Protein AF-A0A5S3YM11-F1 (afdb_monomer)

Solvent-accessible surface area (backbone atoms only — not comparable to full-atom values): 6624 Å² total; per-residue (Å²): 130,84,78,77,62,64,63,57,60,54,50,56,66,72,64,68,74,70,83,54,69,68,63,56,54,74,60,41,74,66,60,93,89,56,82,90,49,72,65,44,52,55,50,23,30,54,53,46,50,66,34,89,61,34,69,41,47,47,72,47,78,43,72,50,98,87,71,48,76,49,72,48,79,48,75,39,72,54,83,78,91,68,76,86,76,78,76,78,78,80,78,73,85,85,82,85,83,82,133

Nearest PDB structures (foldseek):
  6izt-assembly2_B  TM=7.393E-01  e=2.064E-01  Haemophilus influenzae
  4c4v-assembly1_A  TM=8.629E-01  e=7.038E-01  Escherichia coli
  7tt1-assembly1_A  TM=8.866E-01  e=9.719E-01  Escherichia coli
  4c4v-assembly2_B  TM=7.538E-01  e=6.185E-01  Escherichia coli
  8kea-assembly1_W  TM=5.918E-01  e=5.799E-01  unclassified Caudoviricetes

Structure (mmCIF, N/CA/C/O backbone):
data_AF-A0A5S3YM11-F1
#
_entry.id   AF-A0A5S3YM11-F1
#
loop_
_atom_site.group_PDB
_atom_site.id
_atom_site.type_symbol
_atom_site.label_atom_id
_atom_site.label_alt_id
_atom_site.label_comp_id
_atom_site.label_asym_id
_atom_site.label_entity_id
_atom_site.label_seq_id
_atom_site.pdbx_PDB_ins_code
_atom_site.Cartn_x
_atom_site.Cartn_y
_atom_site.Cartn_z
_atom_site.occupancy
_atom_site.B_iso_or_equiv
_atom_site.auth_seq_id
_atom_site.auth_comp_id
_atom_site.auth_asym_id
_atom_site.auth_atom_id
_atom_site.pdbx_PDB_model_num
ATOM 1 N N . LYS A 1 1 ? 26.078 17.494 -37.339 1.00 38.38 1 LYS A N 1
ATOM 2 C CA . LYS A 1 1 ? 25.354 17.603 -36.051 1.00 38.38 1 LYS A CA 1
ATOM 3 C C . LYS A 1 1 ? 24.558 16.318 -35.932 1.00 38.38 1 LYS A C 1
ATOM 5 O O . LYS A 1 1 ? 23.713 16.152 -36.802 1.00 38.38 1 LYS A O 1
ATOM 10 N N . PRO A 1 2 ? 24.889 15.364 -35.047 1.00 49.28 2 PRO A N 1
ATOM 11 C CA . PRO A 1 2 ? 24.041 14.191 -34.948 1.00 49.28 2 PRO A CA 1
ATOM 12 C C . PRO A 1 2 ? 22.732 14.644 -34.304 1.00 49.28 2 PRO A C 1
ATOM 14 O O . PRO A 1 2 ? 22.740 15.432 -33.359 1.00 49.28 2 PRO A O 1
ATOM 17 N N . GLU A 1 3 ? 21.630 14.247 -34.921 1.00 51.69 3 GLU A N 1
ATOM 18 C CA . GLU A 1 3 ? 20.285 14.432 -34.402 1.00 51.69 3 GLU A CA 1
ATOM 19 C C . GLU A 1 3 ? 20.221 13.731 -33.043 1.00 51.69 3 GLU A C 1
ATOM 21 O O . GLU A 1 3 ? 20.401 12.519 -32.958 1.00 51.69 3 GLU A O 1
ATOM 26 N N . GLU A 1 4 ? 20.051 14.497 -31.963 1.00 52.91 4 GLU A N 1
ATOM 27 C CA . GLU A 1 4 ? 19.735 13.915 -30.663 1.00 52.91 4 GLU A CA 1
ATOM 28 C C . GLU A 1 4 ? 18.414 13.157 -30.805 1.00 52.91 4 GLU A C 1
ATOM 30 O O . GLU A 1 4 ? 17.389 13.722 -31.201 1.00 52.91 4 GLU A O 1
ATOM 35 N N . ASP A 1 5 ? 18.473 11.852 -30.545 1.00 57.94 5 ASP A N 1
ATOM 36 C CA . ASP A 1 5 ? 17.408 10.893 -30.802 1.00 57.94 5 ASP A CA 1
ATOM 37 C C . ASP A 1 5 ? 16.147 11.212 -29.984 1.00 57.94 5 ASP A C 1
ATOM 39 O O . ASP A 1 5 ? 15.887 10.678 -28.904 1.00 57.94 5 ASP A O 1
ATOM 43 N N . ASN A 1 6 ? 15.286 12.052 -30.560 1.00 60.69 6 ASN A N 1
ATOM 44 C CA . ASN A 1 6 ? 13.918 12.307 -30.111 1.00 60.69 6 ASN A CA 1
ATOM 45 C C . ASN A 1 6 ? 13.113 11.004 -29.925 1.00 60.69 6 ASN A C 1
ATOM 47 O O . ASN A 1 6 ? 12.128 10.973 -29.190 1.00 60.69 6 ASN A O 1
ATOM 51 N N . ALA A 1 7 ? 13.501 9.913 -30.592 1.00 60.12 7 ALA A N 1
ATOM 52 C CA . ALA A 1 7 ? 12.890 8.601 -30.420 1.00 60.12 7 ALA A CA 1
ATOM 53 C C . ALA A 1 7 ? 13.133 8.015 -29.019 1.00 60.12 7 ALA A C 1
ATOM 55 O O . ALA A 1 7 ? 12.192 7.481 -28.431 1.00 60.12 7 ALA A O 1
ATOM 56 N N . LEU A 1 8 ? 14.335 8.179 -28.457 1.00 58.38 8 LEU A N 1
ATOM 57 C CA . LEU A 1 8 ? 14.684 7.682 -27.125 1.00 58.38 8 LEU A CA 1
ATOM 58 C C . LEU A 1 8 ? 13.864 8.392 -26.038 1.00 58.38 8 LEU A C 1
ATOM 60 O O . LEU A 1 8 ? 13.242 7.742 -25.198 1.00 58.38 8 LEU A O 1
ATOM 64 N N . PHE A 1 9 ? 13.769 9.722 -26.118 1.00 56.38 9 PHE A N 1
ATOM 65 C CA . PHE A 1 9 ? 12.941 10.526 -25.213 1.00 56.38 9 PHE A CA 1
ATOM 66 C C . PHE A 1 9 ? 11.442 10.207 -25.337 1.00 56.38 9 PHE A C 1
ATOM 68 O O . PHE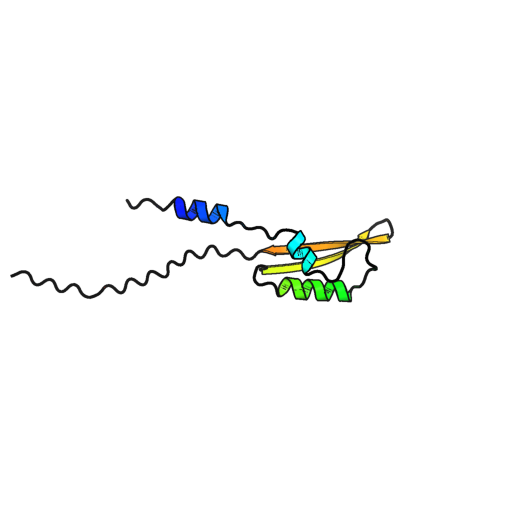 A 1 9 ? 10.725 10.152 -24.337 1.00 56.38 9 PHE A O 1
ATOM 75 N N . ARG A 1 10 ? 10.944 9.938 -26.552 1.00 57.91 10 ARG A N 1
ATOM 76 C CA . ARG A 1 10 ? 9.543 9.526 -26.756 1.00 57.91 10 ARG A CA 1
ATOM 77 C C . ARG A 1 10 ? 9.245 8.136 -26.185 1.00 57.91 10 ARG A C 1
ATOM 79 O O . ARG A 1 10 ? 8.154 7.937 -25.654 1.00 57.91 10 ARG A O 1
ATOM 86 N N . PHE A 1 11 ? 10.187 7.194 -26.255 1.00 56.16 11 PHE A N 1
ATOM 87 C CA . PHE A 1 11 ? 10.046 5.877 -25.622 1.00 56.16 11 PHE A CA 1
ATOM 88 C C . PHE A 1 11 ? 10.087 5.965 -24.093 1.00 56.16 11 PHE A C 1
ATOM 90 O O . PHE A 1 11 ? 9.247 5.353 -23.434 1.00 56.16 11 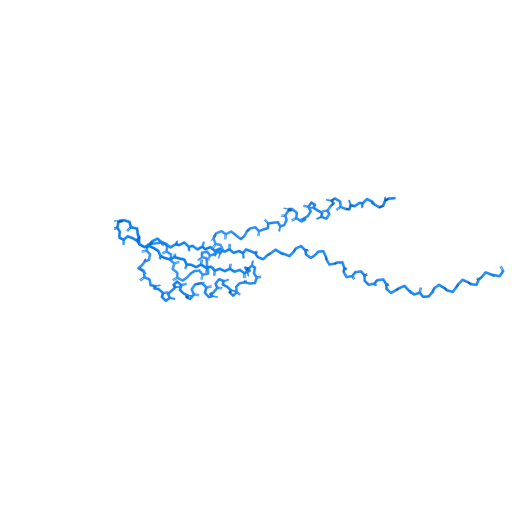PHE A O 1
ATOM 97 N N . ALA A 1 12 ? 10.979 6.790 -23.540 1.00 53.88 12 ALA A N 1
ATOM 98 C CA . ALA A 1 12 ? 11.060 7.074 -22.108 1.00 53.88 12 ALA A CA 1
ATOM 99 C C . ALA A 1 12 ? 9.723 7.576 -21.531 1.00 53.88 12 ALA A C 1
ATOM 101 O O . ALA A 1 12 ? 9.255 7.072 -20.513 1.00 53.88 12 ALA A O 1
ATOM 102 N N . ASN A 1 13 ? 9.056 8.502 -22.229 1.00 51.12 13 ASN A N 1
ATOM 103 C CA . ASN A 1 13 ? 7.749 9.021 -21.812 1.00 51.12 13 ASN A CA 1
ATOM 104 C C . ASN A 1 13 ? 6.619 7.985 -21.926 1.00 51.12 13 ASN A C 1
ATOM 106 O O . ASN A 1 13 ? 5.656 8.032 -21.165 1.00 51.12 13 ASN A O 1
ATOM 110 N N . ARG A 1 14 ? 6.717 7.037 -22.868 1.00 52.34 14 ARG A N 1
ATOM 111 C CA . ARG A 1 14 ? 5.699 5.994 -23.065 1.00 52.34 14 ARG A CA 1
ATOM 112 C C . ARG A 1 14 ? 5.779 4.880 -22.018 1.00 52.34 14 ARG A C 1
ATOM 114 O O . ARG A 1 14 ? 4.779 4.208 -21.785 1.00 52.34 14 ARG A O 1
ATOM 121 N N . TYR A 1 15 ? 6.940 4.703 -21.392 1.00 54.38 15 TYR A N 1
ATOM 122 C CA . TYR A 1 15 ? 7.194 3.666 -20.393 1.00 54.38 15 TYR A CA 1
ATOM 123 C C . TYR A 1 15 ? 7.173 4.203 -18.952 1.00 54.38 15 TYR A C 1
ATOM 125 O O . TYR A 1 15 ? 7.772 3.615 -18.056 1.00 54.38 15 TYR A O 1
ATOM 133 N N . HIS A 1 16 ? 6.454 5.304 -18.702 1.00 57.12 16 HIS A N 1
ATOM 134 C CA . HIS A 1 16 ? 6.056 5.704 -17.351 1.00 57.12 16 HIS A CA 1
ATOM 135 C C . HIS A 1 16 ? 4.906 4.797 -16.887 1.00 57.12 16 HIS A C 1
ATOM 137 O O . HIS A 1 16 ? 3.744 5.199 -16.817 1.00 57.12 16 HIS A O 1
ATOM 143 N N . ILE A 1 17 ? 5.219 3.517 -16.681 1.00 59.19 17 ILE A N 1
ATOM 144 C CA . ILE A 1 17 ? 4.260 2.527 -16.201 1.00 59.19 17 ILE A CA 1
ATOM 145 C C . ILE A 1 17 ? 4.073 2.793 -14.713 1.00 59.19 17 ILE A C 1
ATOM 147 O O . ILE A 1 17 ? 4.836 2.306 -13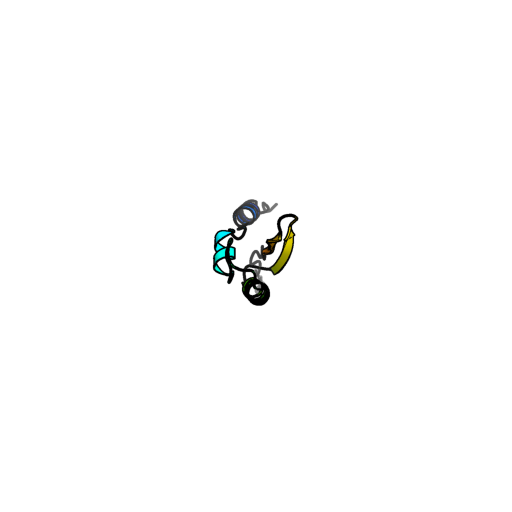.887 1.00 59.19 17 ILE A O 1
ATOM 151 N N . GLN A 1 18 ? 3.071 3.602 -14.383 1.00 68.50 18 GLN A N 1
ATOM 152 C CA . GLN A 1 18 ? 2.579 3.685 -13.014 1.00 68.50 18 GLN A CA 1
ATOM 153 C C . GLN A 1 18 ? 2.018 2.321 -12.620 1.00 68.50 18 GLN A C 1
ATOM 155 O O . GLN A 1 18 ? 1.251 1.714 -13.382 1.00 68.50 18 GLN A O 1
ATOM 160 N N . THR A 1 19 ? 2.395 1.834 -11.438 1.00 77.69 19 THR A N 1
ATOM 161 C CA . THR A 1 19 ? 1.829 0.587 -10.927 1.00 77.69 19 THR A CA 1
ATOM 162 C C . THR A 1 19 ? 0.326 0.770 -10.733 1.00 77.69 19 THR A C 1
ATOM 164 O O . THR A 1 19 ? -0.125 1.663 -10.016 1.00 77.69 19 THR A O 1
ATOM 167 N N . LYS A 1 20 ? -0.475 -0.079 -11.384 1.00 85.31 20 LYS A N 1
ATOM 168 C CA . LYS A 1 20 ? -1.934 -0.018 -11.262 1.00 85.31 20 LYS A CA 1
ATOM 169 C C . LYS A 1 20 ? -2.376 -0.376 -9.832 1.00 85.31 20 LYS A C 1
ATOM 171 O O . LYS A 1 20 ? -1.833 -1.335 -9.272 1.00 85.31 20 LYS A O 1
ATOM 176 N N . PRO A 1 21 ? -3.384 0.302 -9.253 1.00 86.81 21 PRO A N 1
ATOM 177 C CA . PRO A 1 21 ? -3.864 0.012 -7.900 1.00 86.81 21 PRO A CA 1
ATOM 178 C C . PRO A 1 21 ? -4.266 -1.451 -7.678 1.00 86.81 21 PRO A C 1
ATOM 180 O O . PRO A 1 21 ? -4.045 -1.995 -6.600 1.00 86.81 21 PRO A O 1
ATOM 183 N N . GLU A 1 22 ? -4.807 -2.120 -8.696 1.00 89.12 22 GLU A N 1
ATOM 184 C CA . GLU A 1 22 ? -5.233 -3.521 -8.618 1.00 89.12 22 GLU A CA 1
ATOM 185 C C . GLU A 1 22 ? -4.054 -4.467 -8.363 1.00 89.12 22 GLU A C 1
ATOM 187 O O . GLU A 1 22 ? -4.184 -5.443 -7.625 1.00 89.12 22 GLU A O 1
ATOM 192 N N . VAL A 1 23 ? -2.882 -4.151 -8.924 1.00 89.62 23 VAL A N 1
ATOM 193 C CA . VAL A 1 23 ? -1.652 -4.920 -8.695 1.00 89.62 23 VAL A CA 1
ATOM 194 C C . VAL A 1 23 ? -1.226 -4.786 -7.238 1.00 89.62 23 VAL A C 1
ATOM 196 O O . VAL A 1 23 ? -0.933 -5.789 -6.592 1.00 89.62 23 VAL A O 1
ATOM 199 N N . LEU A 1 24 ? -1.267 -3.572 -6.682 1.00 92.88 24 LEU A N 1
ATOM 200 C CA . LEU A 1 24 ? -0.947 -3.344 -5.271 1.00 92.88 24 LEU A CA 1
ATOM 201 C C . LEU A 1 24 ? -1.926 -4.080 -4.350 1.00 92.88 24 LEU A C 1
ATOM 203 O O . LEU A 1 24 ? -1.489 -4.754 -3.420 1.00 92.88 24 LEU A O 1
ATOM 207 N N . LYS A 1 25 ? -3.233 -4.020 -4.648 1.00 94.06 25 LYS A N 1
ATOM 208 C CA . LYS A 1 25 ? -4.277 -4.718 -3.879 1.00 94.06 25 LYS A CA 1
ATOM 209 C C . LYS A 1 25 ? -4.062 -6.234 -3.836 1.00 94.06 25 L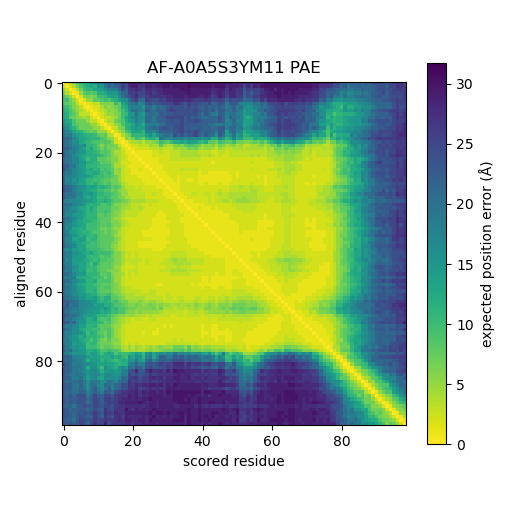YS A C 1
ATOM 211 O O . LYS A 1 25 ? -4.335 -6.835 -2.807 1.00 94.06 25 LYS A O 1
ATOM 216 N N . SER A 1 26 ? -3.511 -6.841 -4.892 1.00 94.62 26 SER A N 1
ATOM 217 C CA . SER A 1 26 ? -3.215 -8.285 -4.916 1.00 94.62 26 SER A CA 1
ATOM 218 C C . SER A 1 26 ? -2.123 -8.734 -3.931 1.00 94.62 26 SER A C 1
ATOM 220 O O . SER A 1 26 ? -2.043 -9.915 -3.602 1.00 94.62 26 SER A O 1
ATOM 222 N N . VAL A 1 27 ? -1.295 -7.800 -3.449 1.00 96.06 27 VAL A N 1
ATOM 223 C CA . VAL A 1 27 ? -0.209 -8.059 -2.488 1.00 96.06 27 VAL A CA 1
ATOM 224 C C . VAL A 1 27 ? -0.665 -7.840 -1.038 1.00 96.06 27 VAL A C 1
ATOM 226 O O . VAL A 1 27 ? -0.055 -8.372 -0.109 1.00 96.06 27 VAL A O 1
ATOM 229 N N . LEU A 1 28 ? -1.730 -7.060 -0.824 1.00 97.38 28 LEU A N 1
ATOM 230 C CA . LEU A 1 28 ? -2.245 -6.750 0.510 1.00 97.38 28 LEU A CA 1
ATOM 231 C C . LEU A 1 28 ? -2.903 -7.982 1.149 1.00 97.38 28 LEU A C 1
ATOM 233 O O . LEU A 1 28 ? -3.637 -8.728 0.511 1.00 97.38 28 LEU A O 1
ATOM 237 N N . LEU A 1 29 ? -2.683 -8.166 2.453 1.00 97.75 29 LEU A N 1
ATOM 238 C CA . LEU A 1 29 ? -3.272 -9.255 3.252 1.00 97.75 29 LEU A CA 1
ATOM 239 C C . LEU A 1 29 ? -4.635 -8.890 3.864 1.00 97.75 29 LEU A C 1
ATOM 241 O O . LEU A 1 29 ? -5.151 -9.590 4.746 1.00 97.75 29 LEU A O 1
ATOM 245 N N . PHE A 1 30 ? -5.179 -7.753 3.449 1.00 96.69 30 PHE A N 1
ATOM 246 C CA . PHE A 1 30 ? -6.437 -7.188 3.903 1.00 96.69 30 PHE A CA 1
ATOM 247 C C . PHE A 1 30 ? -7.141 -6.505 2.733 1.00 96.69 30 PHE A C 1
ATOM 249 O O . PHE A 1 30 ? -6.521 -6.152 1.729 1.00 96.69 30 PHE A O 1
ATOM 256 N N . GLN A 1 31 ? 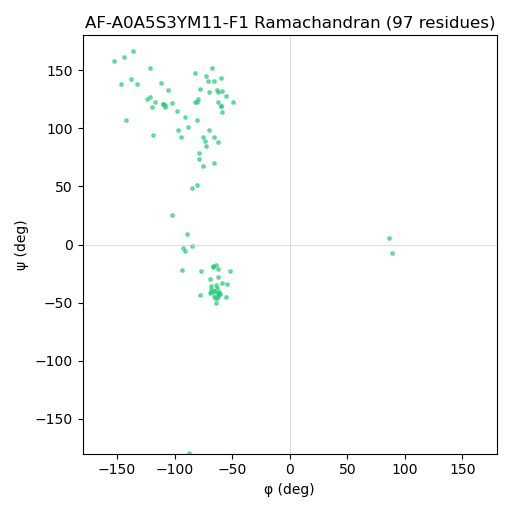-8.436 -6.292 2.903 1.00 95.44 31 GLN A N 1
ATOM 257 C CA . GLN A 1 31 ? -9.304 -5.597 1.961 1.00 95.44 31 GLN A CA 1
ATOM 258 C C . GLN A 1 31 ? -10.216 -4.623 2.712 1.00 95.44 31 GLN A C 1
ATOM 260 O O . GLN A 1 31 ? -10.320 -4.661 3.939 1.00 95.44 31 GLN A O 1
ATOM 265 N N . GLU A 1 32 ? -10.865 -3.732 1.971 1.00 93.25 32 GLU A N 1
ATOM 266 C CA . GLU A 1 32 ? -11.872 -2.827 2.526 1.00 93.25 32 GLU A CA 1
ATOM 267 C C . GLU A 1 32 ? -13.010 -3.643 3.171 1.00 93.25 32 GLU A C 1
ATOM 269 O O . GLU A 1 32 ? -13.497 -4.609 2.584 1.00 93.25 32 GLU A O 1
ATOM 274 N N . GLY A 1 33 ? -13.404 -3.276 4.395 1.00 94.31 33 GLY A N 1
ATOM 275 C CA . GLY A 1 33 ? -14.419 -3.989 5.183 1.00 94.31 33 GLY A CA 1
ATOM 276 C C . GLY A 1 33 ? -13.894 -5.118 6.083 1.00 94.31 33 GLY A C 1
ATOM 277 O O . GLY A 1 33 ? -14.657 -5.639 6.895 1.00 94.31 33 GLY A O 1
ATOM 278 N N . ASP A 1 34 ? -12.610 -5.486 5.997 1.00 94.19 34 ASP A N 1
ATOM 279 C CA . ASP A 1 34 ? -12.007 -6.440 6.937 1.00 94.19 34 ASP A CA 1
ATOM 280 C C . ASP A 1 34 ? -11.911 -5.860 8.360 1.00 94.19 34 ASP A C 1
ATOM 282 O O . ASP A 1 34 ? -11.710 -4.662 8.569 1.00 94.19 34 ASP A O 1
ATOM 286 N N . THR A 1 35 ? -11.940 -6.738 9.368 1.00 94.31 35 THR A N 1
ATOM 287 C CA . THR A 1 35 ? -11.599 -6.357 10.744 1.00 94.31 35 THR A CA 1
ATOM 288 C C . THR A 1 35 ? -10.148 -5.885 10.832 1.00 94.31 35 THR A C 1
ATOM 290 O O . THR A 1 35 ? -9.227 -6.573 10.378 1.00 94.31 35 THR A O 1
ATOM 293 N N . TYR A 1 36 ? -9.937 -4.735 11.478 1.00 94.50 36 TYR A N 1
ATOM 294 C CA . TYR A 1 36 ? -8.612 -4.152 11.660 1.00 94.50 36 TYR A CA 1
ATOM 295 C C . TYR A 1 36 ? -7.635 -5.129 12.333 1.00 94.50 36 TYR A C 1
ATOM 297 O O . TYR A 1 36 ? -7.902 -5.680 13.403 1.00 94.50 36 TYR A O 1
ATOM 305 N N . ASN A 1 37 ? -6.471 -5.324 11.706 1.00 96.62 37 ASN A N 1
ATOM 306 C CA . ASN A 1 37 ? -5.396 -6.151 12.243 1.00 96.62 37 ASN A CA 1
ATOM 307 C C . ASN A 1 37 ? -4.022 -5.521 11.939 1.00 96.62 37 ASN A C 1
ATOM 309 O O . ASN A 1 37 ? -3.547 -5.618 10.802 1.00 96.62 37 ASN A O 1
ATOM 313 N N . PRO A 1 38 ? -3.326 -4.952 12.939 1.00 95.69 38 PRO A N 1
ATOM 314 C CA . PRO A 1 38 ? -2.055 -4.258 12.719 1.00 95.69 38 PRO A CA 1
ATOM 315 C C . PRO A 1 38 ? -0.951 -5.174 12.168 1.00 95.69 38 PRO A C 1
ATOM 317 O O . PRO A 1 38 ? -0.082 -4.720 11.423 1.00 95.69 38 PRO A O 1
ATOM 320 N N . ARG A 1 39 ? -0.996 -6.481 12.466 1.00 97.56 39 ARG A N 1
ATOM 321 C CA . ARG A 1 39 ? -0.035 -7.454 11.928 1.00 97.56 39 ARG A CA 1
ATOM 322 C C . ARG A 1 39 ? -0.219 -7.643 10.424 1.00 97.56 39 ARG A C 1
ATOM 324 O O . ARG A 1 39 ? 0.776 -7.696 9.709 1.00 97.56 39 ARG A O 1
ATOM 331 N N . LYS A 1 40 ? -1.463 -7.703 9.931 1.00 97.62 40 LYS A N 1
ATOM 332 C CA . LYS A 1 40 ? -1.738 -7.784 8.485 1.00 97.62 40 LYS A CA 1
ATOM 333 C C . LYS A 1 40 ? -1.219 -6.551 7.748 1.00 97.62 40 LYS A C 1
ATOM 335 O O . LYS A 1 40 ? -0.648 -6.701 6.672 1.00 97.62 40 LYS A O 1
ATOM 340 N N . LEU A 1 41 ? -1.379 -5.358 8.326 1.00 97.44 41 LEU A N 1
ATOM 341 C CA . LEU A 1 41 ? -0.872 -4.115 7.737 1.00 97.44 41 LEU A CA 1
ATOM 342 C C . LEU A 1 41 ? 0.660 -4.123 7.666 1.00 97.44 41 LEU A C 1
ATOM 344 O O . LEU A 1 41 ? 1.219 -3.914 6.593 1.00 97.44 41 LEU A O 1
ATOM 348 N N . SER A 1 42 ? 1.337 -4.444 8.772 1.00 97.88 42 SER A N 1
ATOM 349 C CA . SER A 1 42 ? 2.805 -4.497 8.816 1.00 97.88 42 SER A CA 1
ATOM 350 C C . SER A 1 42 ? 3.389 -5.526 7.837 1.00 97.88 42 SER A C 1
ATOM 352 O O . SER A 1 42 ? 4.341 -5.227 7.113 1.00 97.88 42 SER A O 1
ATOM 354 N N . GLU A 1 43 ? 2.785 -6.714 7.746 1.00 98.19 43 GLU A N 1
ATOM 355 C CA . GLU A 1 43 ? 3.210 -7.730 6.779 1.00 98.19 43 GLU A CA 1
ATOM 356 C C . GLU A 1 43 ? 2.922 -7.314 5.333 1.00 98.19 43 GLU A C 1
ATOM 358 O O . GLU A 1 43 ? 3.765 -7.531 4.466 1.00 98.19 43 GLU A O 1
ATOM 363 N N . SER A 1 44 ? 1.788 -6.661 5.063 1.00 98.31 44 SER A N 1
ATOM 364 C CA . SER A 1 44 ? 1.485 -6.130 3.725 1.00 98.31 44 SER A CA 1
ATOM 365 C C . SER A 1 44 ? 2.508 -5.076 3.299 1.00 98.31 44 SER A C 1
ATOM 367 O O . SER A 1 44 ? 2.993 -5.103 2.172 1.00 98.31 44 SER A O 1
ATOM 369 N N . GLU A 1 45 ? 2.907 -4.188 4.211 1.00 98.00 45 GLU A N 1
ATOM 370 C CA . GLU A 1 45 ? 3.953 -3.196 3.958 1.00 98.00 45 GLU A CA 1
ATOM 371 C C . GLU A 1 45 ? 5.307 -3.861 3.652 1.00 98.00 45 GLU A C 1
ATOM 373 O O . GLU A 1 45 ? 6.002 -3.468 2.712 1.00 98.00 45 GLU A O 1
ATOM 378 N N . ARG A 1 46 ? 5.668 -4.919 4.395 1.00 97.94 46 ARG A N 1
ATOM 379 C CA . ARG A 1 46 ? 6.869 -5.725 4.123 1.00 97.94 46 ARG A CA 1
ATOM 380 C C . ARG A 1 46 ? 6.805 -6.398 2.748 1.00 97.94 46 ARG A C 1
ATOM 382 O O . ARG A 1 46 ? 7.808 -6.401 2.038 1.00 97.94 46 ARG A O 1
ATOM 389 N N . LEU A 1 47 ? 5.654 -6.957 2.372 1.00 98.06 47 LEU A N 1
ATOM 390 C CA . LEU A 1 47 ? 5.452 -7.602 1.073 1.00 98.06 47 LEU A CA 1
ATOM 391 C C . LEU A 1 47 ? 5.531 -6.604 -0.086 1.00 98.06 47 LEU A C 1
ATOM 393 O O . LEU A 1 47 ? 6.147 -6.921 -1.102 1.00 98.06 47 LEU A O 1
ATOM 397 N N . LEU A 1 48 ? 4.966 -5.404 0.076 1.00 96.88 48 LEU A N 1
ATOM 398 C CA . LEU A 1 48 ? 5.071 -4.324 -0.906 1.00 96.88 48 LEU A CA 1
ATOM 399 C C . LEU A 1 48 ? 6.521 -3.861 -1.080 1.00 96.88 48 LEU A C 1
ATOM 401 O O . LEU A 1 48 ? 6.999 -3.768 -2.205 1.00 96.88 48 LEU A O 1
ATOM 405 N N . ARG A 1 49 ? 7.269 -3.653 0.010 1.00 96.00 49 ARG A N 1
ATOM 406 C CA . ARG A 1 49 ? 8.699 -3.298 -0.071 1.00 96.00 49 ARG A CA 1
ATOM 407 C C . ARG A 1 49 ? 9.575 -4.360 -0.733 1.00 96.00 49 ARG A C 1
ATOM 409 O O . ARG A 1 49 ? 10.671 -4.047 -1.180 1.00 96.00 49 ARG A O 1
ATOM 416 N N . ASN A 1 50 ? 9.119 -5.609 -0.776 1.00 95.88 50 ASN A N 1
ATOM 417 C CA . ASN A 1 50 ? 9.835 -6.694 -1.436 1.00 95.88 50 ASN A CA 1
ATOM 418 C C . ASN A 1 50 ? 9.543 -6.778 -2.948 1.00 95.88 50 ASN A C 1
ATOM 420 O O . ASN A 1 50 ? 10.083 -7.650 -3.626 1.00 95.88 50 ASN A O 1
ATOM 424 N N . GLN A 1 51 ? 8.676 -5.913 -3.484 1.00 93.38 51 GLN A N 1
ATOM 425 C CA . GLN A 1 51 ? 8.378 -5.877 -4.912 1.00 93.38 51 GLN A CA 1
ATOM 426 C C . GLN A 1 51 ? 9.472 -5.126 -5.669 1.00 93.38 51 GLN A C 1
ATOM 428 O O . GLN A 1 51 ? 9.742 -3.964 -5.389 1.00 93.38 51 GLN A O 1
ATOM 433 N N . SER A 1 52 ? 10.065 -5.764 -6.680 1.00 89.25 52 SER A N 1
ATOM 434 C CA . SER A 1 52 ? 11.195 -5.206 -7.444 1.00 89.25 52 SER A CA 1
ATOM 435 C C . SER A 1 52 ? 10.862 -3.939 -8.237 1.00 89.25 52 SER A C 1
ATOM 437 O O . SER A 1 52 ? 11.765 -3.230 -8.671 1.00 89.25 52 SER A O 1
ATOM 439 N N . TYR A 1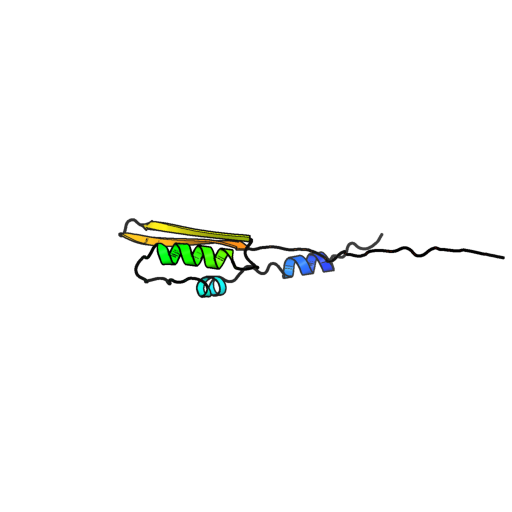 53 ? 9.576 -3.674 -8.467 1.00 85.75 53 TYR A N 1
ATOM 440 C CA . TYR A 1 53 ? 9.083 -2.490 -9.169 1.00 85.75 53 TYR A CA 1
ATOM 441 C C . TYR A 1 53 ? 8.781 -1.311 -8.226 1.00 85.75 53 TYR A C 1
ATOM 443 O O . TYR A 1 53 ? 8.492 -0.215 -8.705 1.00 85.75 53 TYR A O 1
ATOM 451 N N . LEU A 1 54 ? 8.869 -1.499 -6.903 1.00 90.75 54 LEU A N 1
ATOM 452 C CA . LEU A 1 54 ? 8.695 -0.441 -5.908 1.00 90.75 54 LEU A CA 1
ATOM 453 C C . LEU A 1 54 ? 10.049 -0.044 -5.313 1.00 90.75 54 LEU A C 1
ATOM 455 O O . LEU A 1 54 ? 10.846 -0.885 -4.915 1.00 90.75 54 LEU A O 1
ATOM 459 N N . TYR A 1 55 ? 10.295 1.260 -5.227 1.00 90.62 55 TYR A N 1
ATOM 460 C CA . TYR A 1 55 ? 11.414 1.826 -4.478 1.00 90.62 55 TYR A CA 1
ATOM 461 C C . TYR A 1 55 ? 11.134 1.838 -2.969 1.00 90.62 55 TYR A C 1
ATOM 463 O O . TYR A 1 55 ? 12.016 1.533 -2.174 1.00 90.62 55 TYR A O 1
ATOM 471 N N . ASP A 1 56 ? 9.916 2.221 -2.570 1.00 94.38 56 ASP A N 1
ATOM 472 C CA . ASP A 1 56 ? 9.471 2.208 -1.170 1.00 94.38 56 ASP A CA 1
ATOM 473 C C . ASP A 1 56 ? 7.947 2.026 -1.086 1.00 94.38 56 ASP A C 1
ATOM 475 O O . ASP A 1 56 ? 7.212 2.333 -2.031 1.00 94.38 56 ASP A O 1
ATOM 479 N N . ALA A 1 57 ? 7.477 1.551 0.066 1.00 96.50 57 ALA A N 1
ATOM 480 C CA . ALA A 1 57 ? 6.066 1.427 0.400 1.00 96.50 57 ALA A CA 1
ATOM 481 C C . ALA A 1 57 ? 5.834 1.654 1.901 1.00 96.50 57 ALA A C 1
ATOM 483 O O . ALA A 1 57 ? 6.588 1.155 2.744 1.00 96.50 57 ALA A O 1
ATOM 484 N N . ARG A 1 58 ? 4.763 2.385 2.228 1.00 97.81 58 ARG A N 1
ATOM 485 C CA . ARG A 1 58 ? 4.327 2.684 3.599 1.00 97.81 58 ARG A CA 1
ATOM 486 C C . ARG A 1 58 ? 2.819 2.558 3.733 1.00 97.81 58 ARG A C 1
ATOM 488 O O . ARG A 1 58 ? 2.083 2.939 2.823 1.00 97.81 58 ARG A O 1
ATOM 495 N N . ILE A 1 59 ? 2.369 2.053 4.875 1.00 97.81 59 ILE A N 1
ATOM 496 C CA . ILE A 1 59 ? 0.955 1.924 5.212 1.00 97.81 59 ILE A CA 1
ATOM 497 C C . ILE A 1 59 ? 0.684 2.711 6.492 1.00 97.81 59 ILE A C 1
ATOM 499 O O . ILE A 1 59 ? 1.333 2.519 7.517 1.00 97.81 59 ILE A O 1
ATOM 503 N N . TYR A 1 60 ? -0.307 3.591 6.430 1.00 97.12 60 TYR A N 1
ATOM 504 C CA . TYR A 1 60 ? -0.784 4.376 7.562 1.00 97.12 60 TYR A CA 1
ATOM 505 C C . TYR A 1 60 ? -2.190 3.921 7.927 1.00 97.12 60 TYR A C 1
ATOM 507 O O . TYR A 1 60 ? -3.003 3.686 7.038 1.00 97.12 60 TYR A O 1
ATOM 515 N N . ALA A 1 61 ? -2.478 3.820 9.220 1.00 96.88 61 ALA A N 1
ATOM 516 C CA . ALA A 1 61 ? -3.813 3.550 9.736 1.00 96.88 61 ALA A CA 1
ATOM 517 C C . ALA A 1 61 ? -4.195 4.659 10.712 1.00 96.88 61 ALA A C 1
ATOM 519 O O . ALA A 1 61 ? -3.441 4.939 11.647 1.00 96.88 61 ALA A O 1
ATOM 520 N N . VAL A 1 62 ? -5.338 5.293 10.476 1.00 96.81 62 VAL A N 1
ATOM 521 C CA . VAL A 1 62 ? -5.877 6.355 11.327 1.00 96.81 62 VAL A CA 1
ATOM 522 C C . VAL A 1 62 ? -7.350 6.087 11.591 1.00 96.81 62 VAL A C 1
ATOM 524 O O . VAL A 1 62 ? -8.080 5.681 10.692 1.00 96.81 62 VAL A O 1
ATOM 527 N N . GLU A 1 63 ? -7.782 6.296 12.825 1.00 96.31 63 GLU A N 1
ATOM 528 C CA . GLU A 1 63 ? -9.200 6.254 13.174 1.00 96.31 63 GLU A CA 1
ATOM 529 C C . GLU A 1 63 ? -9.865 7.565 12.736 1.00 96.31 63 GLU A C 1
ATOM 531 O O . GLU A 1 63 ? -9.303 8.648 12.934 1.00 96.31 63 GLU A O 1
ATOM 536 N N . ASN A 1 64 ? -11.024 7.475 12.084 1.00 94.31 64 ASN A N 1
ATOM 537 C CA . ASN A 1 64 ? -11.819 8.639 11.699 1.00 94.31 64 ASN A CA 1
ATOM 538 C C . ASN A 1 64 ? -12.786 9.055 12.828 1.00 94.31 64 ASN A C 1
ATOM 540 O O . ASN A 1 64 ? -12.829 8.452 13.897 1.00 94.31 64 ASN A O 1
ATOM 544 N N . CYS A 1 65 ? -13.581 10.103 12.599 1.00 94.88 65 CYS A N 1
ATOM 545 C CA . CYS A 1 65 ? -14.551 10.586 13.589 1.00 94.88 65 CYS A CA 1
ATOM 546 C C . CYS A 1 65 ? -15.703 9.605 13.869 1.00 94.88 65 CYS A C 1
ATOM 548 O O . CYS A 1 65 ? -16.354 9.734 14.904 1.00 94.88 65 CYS A O 1
ATOM 550 N N . ASP A 1 66 ? -15.941 8.653 12.968 1.00 93.25 66 ASP A N 1
ATOM 551 C CA . ASP A 1 66 ? -17.018 7.665 13.050 1.00 93.25 66 ASP A CA 1
ATOM 552 C C . ASP A 1 66 ? -16.564 6.356 13.733 1.00 93.25 66 ASP A C 1
ATOM 554 O O . ASP A 1 66 ? -17.380 5.467 13.969 1.00 93.25 66 ASP A O 1
ATOM 558 N N . GLY A 1 67 ? -15.277 6.249 14.097 1.00 92.06 67 GLY A N 1
ATOM 559 C CA . GLY A 1 67 ? -14.671 5.060 14.710 1.00 92.06 67 GLY A CA 1
ATOM 560 C C . GLY A 1 67 ? -14.175 4.010 13.707 1.00 92.06 67 GLY A C 1
ATOM 561 O O . GLY A 1 67 ? -13.721 2.937 14.108 1.00 92.06 67 GLY A O 1
ATOM 562 N N . ASP A 1 68 ? -14.232 4.302 12.406 1.00 94.00 68 ASP A N 1
ATOM 563 C CA . ASP A 1 68 ? -13.677 3.442 11.364 1.00 94.00 68 ASP A CA 1
ATOM 564 C C . ASP A 1 68 ? -12.170 3.665 11.209 1.00 94.00 68 ASP A C 1
ATOM 566 O O . ASP A 1 68 ? -11.653 4.781 11.325 1.00 94.00 68 ASP A O 1
ATOM 570 N N . ILE A 1 69 ? -11.451 2.597 10.859 1.00 96.38 69 ILE A N 1
ATOM 571 C CA . ILE A 1 69 ? -10.020 2.674 10.564 1.00 96.38 69 ILE A CA 1
ATOM 572 C C . ILE A 1 69 ? -9.806 2.932 9.073 1.00 96.38 69 ILE A C 1
ATOM 574 O O . ILE A 1 69 ? -9.980 2.046 8.235 1.00 96.38 69 ILE A O 1
ATOM 578 N N . LEU A 1 70 ? -9.353 4.139 8.748 1.00 96.38 70 LEU A N 1
ATOM 579 C CA . LEU A 1 70 ? -8.898 4.513 7.415 1.00 96.38 70 LEU A CA 1
ATOM 580 C C . LEU A 1 70 ? -7.455 4.057 7.213 1.00 96.38 70 LEU A C 1
ATOM 582 O O . LEU A 1 70 ? -6.548 4.452 7.950 1.00 96.38 70 LEU A O 1
ATOM 586 N N . VAL A 1 71 ? -7.239 3.244 6.180 1.00 96.69 71 VAL A N 1
ATOM 587 C CA . VAL A 1 71 ? -5.916 2.735 5.813 1.00 96.69 71 VAL A CA 1
ATOM 588 C C . VAL A 1 71 ? -5.453 3.378 4.511 1.00 96.69 71 VAL A C 1
ATOM 590 O O . VAL A 1 71 ? -6.083 3.219 3.468 1.00 96.69 71 VAL A O 1
ATOM 593 N N . THR A 1 72 ? -4.313 4.064 4.563 1.00 97.00 72 THR A N 1
ATOM 594 C CA . THR A 1 72 ? -3.687 4.723 3.412 1.00 97.00 72 THR A CA 1
ATOM 595 C C . THR A 1 72 ? -2.409 3.993 3.034 1.00 97.00 72 THR A C 1
ATOM 597 O O . THR A 1 72 ? -1.475 3.910 3.833 1.00 97.00 72 THR A O 1
ATOM 600 N N . VAL A 1 73 ? -2.342 3.499 1.799 1.00 96.69 73 VAL A N 1
ATOM 601 C CA . VAL A 1 73 ? -1.150 2.855 1.234 1.00 96.69 73 VAL A CA 1
ATOM 602 C C . VAL A 1 73 ? -0.453 3.841 0.303 1.00 96.69 73 VAL A C 1
ATOM 604 O O . VAL A 1 73 ? -1.051 4.317 -0.659 1.00 96.69 73 VAL A O 1
ATOM 607 N N . VAL A 1 74 ? 0.811 4.148 0.586 1.00 95.75 74 VAL A N 1
ATOM 608 C CA . VAL A 1 74 ? 1.643 5.057 -0.210 1.00 95.75 74 VAL A CA 1
ATOM 609 C C . VAL A 1 74 ? 2.814 4.273 -0.781 1.00 95.75 74 VAL A C 1
ATOM 611 O O . VAL A 1 74 ? 3.592 3.684 -0.032 1.00 95.75 74 VAL A O 1
ATOM 614 N N . THR A 1 75 ? 2.961 4.282 -2.103 1.00 93.56 75 THR A N 1
ATOM 615 C CA . THR A 1 75 ? 4.062 3.619 -2.806 1.00 93.56 75 THR A CA 1
ATOM 616 C C . THR A 1 75 ? 4.861 4.618 -3.631 1.00 93.56 75 THR A C 1
ATOM 618 O O . THR A 1 75 ? 4.346 5.636 -4.095 1.00 93.56 75 THR A O 1
ATOM 621 N N . ARG A 1 76 ? 6.146 4.320 -3.822 1.00 90.44 76 ARG A N 1
ATOM 622 C CA . ARG A 1 76 ? 7.009 5.002 -4.783 1.00 90.44 76 ARG A CA 1
ATOM 623 C C . ARG A 1 76 ? 7.509 3.965 -5.775 1.00 90.44 76 ARG A C 1
ATOM 625 O O . ARG A 1 76 ? 8.215 3.047 -5.373 1.00 90.44 76 ARG A O 1
ATOM 632 N N . ASP A 1 77 ? 7.170 4.129 -7.047 1.00 85.88 77 ASP A N 1
ATOM 633 C CA . ASP A 1 77 ? 7.623 3.233 -8.111 1.00 85.88 77 ASP A CA 1
ATOM 634 C C . ASP A 1 77 ? 9.115 3.453 -8.417 1.00 85.88 77 ASP A C 1
ATOM 636 O O . ASP A 1 77 ? 9.636 4.574 -8.336 1.00 85.88 77 ASP A O 1
ATOM 640 N N . LEU A 1 78 ? 9.813 2.370 -8.760 1.00 77.56 78 LEU A N 1
ATOM 641 C CA . LEU A 1 78 ? 11.183 2.435 -9.249 1.00 77.56 78 LEU A CA 1
ATOM 642 C C . LEU A 1 78 ? 11.161 2.814 -10.734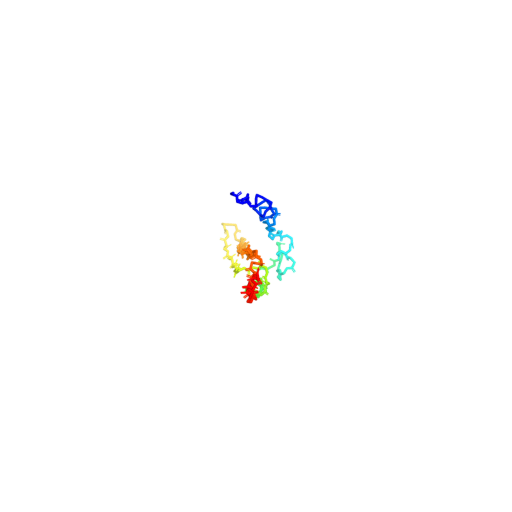 1.00 77.56 78 LEU A C 1
ATOM 644 O O . LEU A 1 78 ? 10.572 2.122 -11.560 1.00 77.56 78 LEU A O 1
ATOM 648 N N . TRP A 1 79 ? 11.830 3.909 -11.080 1.00 68.19 79 TRP A N 1
ATOM 649 C CA . TRP A 1 79 ? 12.012 4.347 -12.459 1.00 68.19 79 TRP A CA 1
ATOM 650 C C . TRP A 1 79 ? 13.471 4.122 -12.850 1.00 68.19 79 TRP A C 1
ATOM 652 O O . TRP A 1 79 ? 14.380 4.713 -12.272 1.00 68.19 79 TRP A O 1
ATOM 662 N N . THR A 1 80 ? 13.708 3.276 -13.846 1.00 48.44 80 THR A N 1
ATOM 663 C CA . THR A 1 80 ? 15.020 3.152 -14.486 1.00 48.44 80 THR A CA 1
ATOM 664 C C . THR A 1 80 ? 14.881 3.509 -15.955 1.00 48.44 80 THR A C 1
ATOM 666 O O . THR A 1 80 ? 14.582 2.674 -16.802 1.00 48.44 80 THR A O 1
ATOM 669 N N . LEU A 1 81 ? 15.146 4.777 -16.274 1.00 49.16 81 LEU A N 1
ATOM 670 C CA . LEU A 1 81 ? 15.628 5.150 -17.600 1.00 49.16 81 LEU A CA 1
ATOM 671 C C . LEU A 1 81 ? 17.119 4.827 -17.646 1.00 49.16 81 LEU A C 1
ATOM 673 O O . LEU A 1 81 ? 17.959 5.716 -17.551 1.00 49.16 81 LEU A O 1
ATOM 677 N N . LEU A 1 82 ? 17.451 3.542 -17.728 1.00 48.50 82 LEU A N 1
ATOM 678 C CA . LEU A 1 82 ? 18.782 3.136 -18.153 1.00 48.50 82 LEU A CA 1
ATOM 679 C C . LEU A 1 82 ? 18.685 2.888 -19.659 1.00 48.50 82 LEU A C 1
ATOM 681 O O . LEU A 1 82 ? 18.311 1.784 -20.056 1.00 48.50 82 LEU A O 1
ATOM 685 N N . PRO A 1 83 ? 18.966 3.880 -20.530 1.00 42.62 83 PRO A N 1
ATOM 686 C CA . PRO A 1 83 ? 19.430 3.508 -21.847 1.00 42.62 83 PRO A CA 1
ATOM 687 C C . PRO A 1 83 ? 20.711 2.722 -21.589 1.00 42.62 83 PRO A C 1
ATOM 689 O O . PRO A 1 83 ? 21.637 3.222 -20.948 1.00 42.62 83 PRO A O 1
ATOM 692 N N . ASP A 1 84 ? 20.722 1.468 -22.011 1.00 41.41 84 ASP A N 1
ATOM 693 C CA . ASP A 1 84 ? 21.886 0.597 -21.985 1.00 41.41 84 ASP A CA 1
ATOM 694 C C . ASP A 1 84 ? 22.937 1.174 -22.959 1.00 41.41 84 ASP A C 1
ATOM 696 O O . ASP A 1 84 ? 23.151 0.696 -24.066 1.00 41.41 84 ASP A O 1
ATOM 700 N N . LEU A 1 85 ? 23.542 2.308 -22.598 1.00 42.47 85 LEU A N 1
ATOM 701 C CA . LEU A 1 85 ? 24.669 2.930 -23.284 1.00 42.47 85 LEU A CA 1
ATOM 702 C C . LEU A 1 85 ? 25.961 2.295 -22.764 1.00 42.47 85 LEU A C 1
ATOM 704 O O . LEU A 1 85 ? 26.927 2.976 -22.432 1.00 42.47 85 LEU A O 1
ATOM 708 N N . SER A 1 86 ? 26.007 0.968 -22.716 1.00 43.09 86 SER A N 1
ATOM 709 C CA . SER A 1 86 ? 27.255 0.218 -22.611 1.00 43.09 86 SER A CA 1
ATOM 710 C C . SER A 1 86 ? 27.910 0.101 -23.999 1.00 43.09 86 SER A C 1
ATOM 712 O O . SER A 1 86 ? 28.286 -0.972 -24.455 1.00 43.09 86 SER A O 1
ATOM 714 N N . PHE A 1 87 ? 28.079 1.226 -24.705 1.00 45.16 87 PHE A N 1
ATOM 715 C CA . PHE A 1 87 ? 28.879 1.281 -25.934 1.00 45.16 87 PHE A CA 1
ATOM 716 C C . PHE A 1 87 ? 30.371 1.327 -25.551 1.00 45.16 87 PHE A C 1
ATOM 718 O O . PHE A 1 87 ? 31.006 2.381 -25.540 1.00 45.16 87 PHE A O 1
ATOM 725 N N . SER A 1 88 ? 30.961 0.181 -25.202 1.00 46.19 88 SER A N 1
ATOM 726 C CA . SER A 1 88 ? 32.416 0.052 -25.076 1.00 46.19 88 SER A CA 1
ATOM 727 C C . SER A 1 88 ? 33.038 0.042 -26.476 1.00 46.19 88 SER A C 1
ATOM 729 O O . SER A 1 88 ? 33.232 -0.989 -27.115 1.00 46.19 88 SER A O 1
ATOM 731 N N . ARG A 1 89 ? 33.363 1.227 -27.000 1.00 51.19 89 ARG A N 1
ATOM 732 C CA . ARG A 1 89 ? 34.178 1.339 -28.213 1.00 51.19 89 ARG A CA 1
ATOM 733 C C . ARG A 1 89 ? 35.625 0.983 -27.857 1.00 51.19 89 ARG A C 1
ATOM 735 O O . ARG A 1 89 ? 36.435 1.862 -27.586 1.00 51.19 89 ARG A O 1
ATOM 742 N N . SER A 1 90 ? 35.952 -0.310 -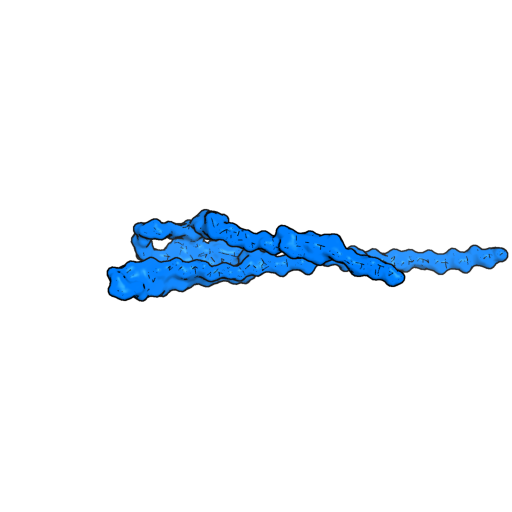27.855 1.00 48.62 90 SER A N 1
ATOM 743 C CA . SER A 1 90 ? 37.336 -0.765 -28.015 1.00 48.62 90 SER A CA 1
ATOM 744 C C . SER A 1 90 ? 37.765 -0.375 -29.431 1.00 48.62 90 SER A C 1
ATOM 746 O O . SER A 1 90 ? 37.441 -1.037 -30.415 1.00 48.62 90 SER A O 1
ATOM 748 N N . GLY A 1 91 ? 38.366 0.808 -29.557 1.00 49.72 91 GLY A N 1
ATOM 749 C CA . GLY A 1 91 ? 38.953 1.270 -30.805 1.00 49.72 91 GLY A CA 1
ATOM 750 C C . GLY A 1 91 ? 40.193 0.439 -31.102 1.00 49.72 91 GLY A C 1
ATOM 751 O O . GLY A 1 91 ? 41.247 0.702 -30.533 1.00 49.72 91 GLY A O 1
ATOM 752 N N . GLY A 1 92 ? 40.045 -0.566 -31.965 1.00 49.22 92 GLY A N 1
ATOM 753 C CA . GLY A 1 92 ? 41.162 -1.308 -32.541 1.00 49.22 92 GLY A CA 1
ATOM 754 C C . GLY A 1 92 ? 42.103 -0.386 -33.319 1.00 49.22 92 GLY A C 1
ATOM 755 O O . GLY A 1 92 ? 41.672 0.584 -33.945 1.00 49.22 92 GLY A O 1
ATOM 756 N N . GLU A 1 93 ? 43.395 -0.686 -33.227 1.00 46.22 93 GLU A N 1
ATOM 757 C CA . GLU A 1 93 ? 44.513 0.038 -33.830 1.00 46.22 93 GLU A CA 1
ATOM 758 C C . GLU A 1 93 ? 44.305 0.322 -35.327 1.00 46.22 93 GLU A C 1
ATOM 760 O O . GLU A 1 93 ? 44.195 -0.592 -36.144 1.00 46.22 93 GLU A O 1
ATOM 765 N N . ASN A 1 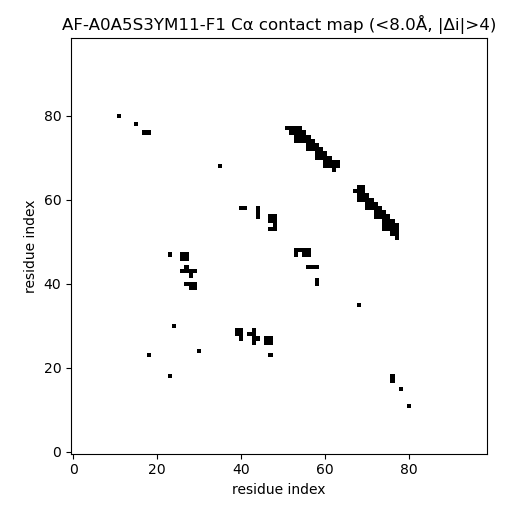94 ? 44.342 1.600 -35.715 1.00 46.34 94 ASN A N 1
ATOM 766 C CA . ASN A 1 94 ? 44.564 1.971 -37.109 1.00 46.34 94 ASN A CA 1
ATOM 767 C C . ASN A 1 94 ? 46.069 1.897 -37.395 1.00 46.34 94 ASN A C 1
ATOM 769 O O . ASN A 1 94 ? 46.820 2.777 -36.976 1.00 46.34 94 ASN A O 1
ATOM 773 N N . THR A 1 95 ? 46.513 0.891 -38.151 1.00 51.22 95 THR A N 1
ATOM 774 C CA . THR A 1 95 ? 47.812 0.958 -38.835 1.00 51.22 95 THR A CA 1
ATOM 775 C C . THR A 1 95 ? 47.587 1.397 -40.277 1.00 51.22 95 THR A C 1
ATOM 777 O O . THR A 1 95 ? 47.222 0.617 -41.151 1.00 51.22 95 THR A O 1
ATOM 780 N N . SER A 1 96 ? 47.793 2.685 -40.536 1.00 39.88 96 SER A N 1
ATOM 781 C CA . SER A 1 96 ? 47.815 3.217 -41.897 1.00 39.88 96 SER A CA 1
ATOM 782 C C . SER A 1 96 ? 49.243 3.120 -42.430 1.00 39.88 96 SER A C 1
ATOM 784 O O . SER A 1 96 ? 50.089 3.946 -42.093 1.00 39.88 96 SER A O 1
ATOM 786 N N . ARG A 1 97 ? 49.532 2.115 -43.262 1.00 41.19 97 ARG A N 1
ATOM 787 C CA . ARG A 1 97 ? 50.662 2.169 -44.202 1.00 41.19 97 ARG A CA 1
ATOM 788 C C . ARG A 1 97 ? 50.110 2.586 -45.558 1.00 41.19 97 ARG A C 1
ATOM 790 O O . ARG A 1 97 ? 49.326 1.851 -46.147 1.00 41.19 97 ARG A O 1
ATOM 797 N N . ILE A 1 98 ? 50.522 3.756 -46.028 1.00 51.16 98 ILE A N 1
ATOM 798 C CA . ILE A 1 98 ? 50.351 4.185 -47.416 1.00 51.16 98 ILE A CA 1
ATOM 799 C C . ILE A 1 98 ? 51.753 4.135 -48.022 1.00 51.16 98 ILE A C 1
ATOM 801 O O . ILE A 1 98 ? 52.676 4.729 -47.462 1.00 51.16 98 ILE A O 1
ATOM 805 N N . GLY A 1 99 ? 51.906 3.322 -49.067 1.00 43.22 99 GLY A N 1
ATOM 806 C CA . GLY A 1 99 ? 53.085 3.309 -49.933 1.00 43.22 99 GLY A CA 1
ATOM 807 C C . GLY A 1 99 ? 52.998 4.379 -51.008 1.00 43.22 99 GLY A C 1
ATOM 808 O O . GLY A 1 99 ? 51.871 4.862 -51.261 1.00 43.22 99 GLY A O 1
#

InterPro domains:
  IPR010827 POTRA domain, BamA/TamA-like [PF07244] (18-68)

Secondary structure (DSSP, 8-state):
-----HHHHHHHHHT--PPPHHHHHHH-S--TTSPP-HHHHHHHHHHHHT-TTEEEEEEEEEE-TTS-EEEEEEEEE----------------------

Organism: NCBI:txid161398

Foldseek 3Di:
DPPPPPVLVVVLVVPPDDDDVVNLVVLQPDDPPDDDDVVSQVVSQVSLCPDPQWPHKDWDWDQDPVRDIDIDIDTHTDDDPPPVPPPPPPPPDDDDDDD

pLDDT: mean 77.11, std 21.79, range [38.38, 98.31]

Mean predicted aligned error: 12.45 Å

Radius of gyration: 24.32 Å; Cα contacts (8 Å, |Δi|>4): 75; chains: 1; bounding box: 70×27×65 Å

Sequence (99 aa):
KPEEDNALFRFANRYHIQTKPEVLKSVLLFQEGDTYNPRKLSESERLLRNQSYLYDARIYAVENCDGDILVTVVTRDLWTLLPDLSFSRSGGENTSRIG